Protein AF-A0A3B8VM23-F1 (afdb_monomer_lite)

Structure (mmCIF, N/CA/C/O backbone):
data_AF-A0A3B8VM23-F1
#
_entry.id   AF-A0A3B8VM23-F1
#
loop_
_atom_site.group_PDB
_atom_site.id
_atom_site.type_symbol
_atom_site.label_atom_id
_atom_site.label_alt_id
_atom_site.label_comp_id
_atom_site.label_asym_id
_atom_site.label_entity_id
_atom_site.label_seq_id
_atom_site.pdbx_PDB_ins_code
_atom_site.Cartn_x
_atom_site.Cartn_y
_atom_site.Cartn_z
_atom_site.occupancy
_atom_site.B_iso_or_equiv
_atom_site.auth_seq_id
_atom_site.auth_comp_id
_atom_site.auth_asym_id
_atom_site.auth_atom_id
_atom_site.pdbx_PDB_model_num
ATOM 1 N N . MET A 1 1 ? 16.105 -17.714 -12.416 1.00 59.09 1 MET A N 1
ATOM 2 C CA . MET A 1 1 ? 15.196 -17.269 -13.491 1.00 59.09 1 MET A CA 1
ATOM 3 C C . MET A 1 1 ? 15.914 -17.489 -14.814 1.00 59.09 1 MET A C 1
ATOM 5 O O . MET A 1 1 ? 17.061 -17.058 -14.896 1.00 59.09 1 MET A O 1
ATOM 9 N N . PRO A 1 2 ? 15.342 -18.217 -15.788 1.00 64.75 2 PRO A N 1
ATOM 10 C CA . PRO A 1 2 ? 15.954 -18.340 -17.110 1.00 64.75 2 PRO A CA 1
ATOM 11 C C . PRO A 1 2 ? 16.053 -16.954 -17.769 1.00 64.75 2 PRO A C 1
ATOM 13 O O . PRO A 1 2 ? 15.168 -16.115 -17.597 1.00 64.75 2 PRO A O 1
ATOM 16 N N . ALA A 1 3 ? 17.153 -16.693 -18.477 1.00 70.75 3 ALA A N 1
ATOM 17 C CA . ALA A 1 3 ? 17.370 -15.420 -19.159 1.00 70.75 3 ALA A CA 1
ATOM 18 C C . ALA A 1 3 ? 16.305 -15.210 -20.252 1.00 70.75 3 ALA A C 1
ATOM 20 O O . ALA A 1 3 ? 16.058 -16.113 -21.048 1.00 70.75 3 ALA A O 1
ATOM 21 N N . GLY A 1 4 ? 15.684 -14.026 -20.285 1.00 77.00 4 GLY A N 1
ATOM 22 C CA . GLY A 1 4 ? 14.699 -13.646 -21.309 1.00 77.00 4 GLY A CA 1
ATOM 23 C C . GLY A 1 4 ? 13.227 -13.752 -20.901 1.00 77.00 4 GLY A C 1
ATOM 24 O O . GLY A 1 4 ? 12.3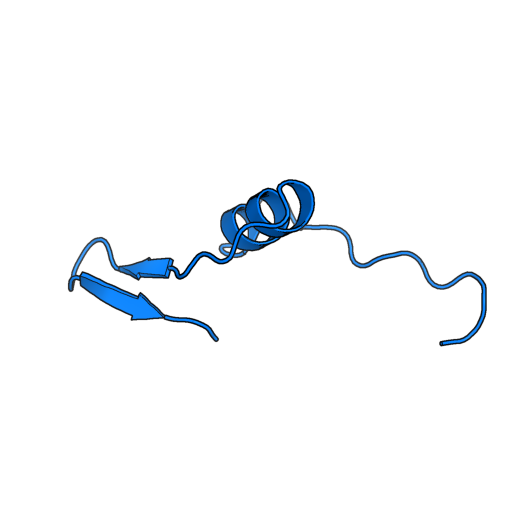62 -13.516 -21.739 1.00 77.00 4 GLY A O 1
ATOM 25 N N . MET A 1 5 ? 12.913 -14.072 -19.641 1.00 74.31 5 MET A N 1
ATOM 26 C CA . MET A 1 5 ? 11.530 -13.979 -19.164 1.00 74.31 5 MET A CA 1
ATOM 27 C C . MET A 1 5 ? 11.134 -12.499 -19.025 1.00 74.31 5 MET A C 1
ATOM 29 O O . MET A 1 5 ? 11.861 -11.759 -18.354 1.00 74.31 5 MET A O 1
ATOM 33 N N . PRO A 1 6 ? 10.037 -12.043 -19.662 1.00 75.31 6 PRO A N 1
ATOM 34 C CA . PRO A 1 6 ? 9.604 -10.660 -19.541 1.00 75.31 6 PRO A CA 1
ATOM 35 C C . PRO A 1 6 ? 9.335 -10.340 -18.073 1.00 75.31 6 PRO A C 1
ATOM 37 O O . PRO A 1 6 ? 8.804 -11.168 -17.327 1.00 75.31 6 PRO A O 1
ATOM 40 N N . LEU A 1 7 ? 9.732 -9.136 -17.660 1.00 72.88 7 LEU A N 1
ATOM 41 C CA . LEU A 1 7 ? 9.378 -8.634 -16.341 1.00 72.88 7 LEU A CA 1
ATOM 42 C C . LEU A 1 7 ? 7.846 -8.618 -16.219 1.00 72.88 7 LEU A C 1
ATOM 44 O O . LEU A 1 7 ? 7.174 -8.297 -17.206 1.00 72.88 7 LEU A O 1
ATOM 48 N N . PRO A 1 8 ? 7.291 -8.958 -15.043 1.00 71.62 8 PRO A N 1
ATOM 49 C CA . PRO A 1 8 ? 5.864 -8.804 -14.799 1.00 71.62 8 PRO A CA 1
ATOM 50 C C . PRO A 1 8 ? 5.473 -7.357 -15.102 1.00 71.62 8 PRO A C 1
ATOM 52 O O . PRO A 1 8 ? 6.068 -6.421 -14.568 1.00 71.62 8 PRO A O 1
ATOM 55 N N . GLN A 1 9 ? 4.524 -7.186 -16.018 1.00 72.44 9 GLN A N 1
ATOM 56 C CA . GLN A 1 9 ? 4.001 -5.870 -16.352 1.00 72.44 9 GLN A CA 1
ATOM 57 C C . GLN A 1 9 ? 2.779 -5.582 -15.477 1.00 72.44 9 GLN A C 1
ATOM 59 O O . GLN A 1 9 ? 1.949 -6.478 -15.303 1.00 72.44 9 GLN A O 1
ATOM 64 N N . PRO A 1 10 ? 2.659 -4.363 -14.924 1.00 72.88 10 PRO A N 1
ATOM 65 C CA . PRO A 1 10 ? 1.447 -3.950 -14.239 1.00 72.88 10 PRO A CA 1
ATOM 66 C C . PRO A 1 10 ? 0.281 -3.917 -15.227 1.00 72.88 10 PRO A C 1
ATOM 68 O O . PRO A 1 10 ? 0.389 -3.326 -16.302 1.00 72.88 10 PRO A O 1
ATOM 71 N N . ASP A 1 11 ? -0.834 -4.530 -14.846 1.00 80.50 11 ASP A N 1
ATOM 72 C CA . ASP A 1 11 ? -2.118 -4.279 -15.492 1.00 80.50 11 ASP A CA 1
ATOM 73 C C . ASP A 1 11 ? -2.629 -2.906 -15.006 1.00 80.50 11 ASP A C 1
ATOM 75 O O . ASP A 1 11 ? -2.757 -2.718 -13.791 1.00 80.50 11 ASP A O 1
ATOM 79 N N . PRO A 1 12 ? -2.871 -1.931 -15.904 1.00 74.69 12 PRO A N 1
ATOM 80 C CA . PRO A 1 12 ? -3.313 -0.590 -15.526 1.00 74.69 12 PRO A CA 1
ATOM 81 C C . PRO A 1 12 ? -4.691 -0.556 -14.849 1.00 74.69 12 PRO A C 1
ATOM 83 O O . PRO A 1 12 ? -4.981 0.417 -14.158 1.00 74.69 12 PRO A O 1
ATOM 86 N N . ASP A 1 13 ? -5.516 -1.595 -15.005 1.00 80.88 13 ASP A N 1
ATOM 87 C CA . ASP A 1 13 ? -6.820 -1.718 -14.342 1.00 80.88 13 ASP A CA 1
ATOM 88 C C . ASP A 1 13 ? -6.757 -2.580 -13.062 1.00 80.88 13 ASP A C 1
ATOM 90 O O . ASP A 1 13 ? -7.773 -2.800 -12.395 1.00 80.88 13 ASP A O 1
ATOM 94 N N . SER A 1 14 ? -5.568 -3.059 -12.674 1.00 82.81 14 SER A N 1
ATOM 95 C CA . SER A 1 14 ? -5.396 -3.833 -11.443 1.00 82.81 14 SER A CA 1
ATOM 96 C C . SER A 1 14 ? -5.411 -2.940 -10.190 1.00 82.81 14 SER A C 1
ATOM 98 O O . SER A 1 14 ? -4.825 -1.854 -10.181 1.00 82.81 14 SER A O 1
ATOM 100 N N . PRO A 1 15 ? -5.974 -3.412 -9.059 1.00 80.69 15 PRO A N 1
ATOM 101 C CA . PRO A 1 15 ? -5.813 -2.754 -7.758 1.00 80.69 15 PRO A CA 1
ATOM 102 C C . PRO A 1 15 ? -4.344 -2.596 -7.310 1.00 80.69 15 PRO A C 1
ATOM 104 O O . PRO A 1 15 ? -4.063 -1.824 -6.391 1.00 80.69 15 PRO A O 1
ATOM 107 N N . ASP A 1 16 ? -3.400 -3.287 -7.953 1.00 85.62 16 ASP A N 1
ATOM 108 C CA . ASP A 1 16 ? -1.979 -3.286 -7.599 1.00 85.62 16 ASP A CA 1
ATOM 109 C C . ASP A 1 16 ? -1.175 -2.146 -8.252 1.00 85.62 16 ASP A C 1
ATOM 111 O O . ASP A 1 16 ? 0.032 -2.046 -8.025 1.00 85.62 16 ASP A O 1
ATOM 115 N N . VAL A 1 17 ? -1.799 -1.258 -9.040 1.00 88.06 17 VAL A N 1
ATOM 116 C CA . VAL A 1 17 ? -1.103 -0.124 -9.690 1.00 88.06 17 VAL A CA 1
ATOM 117 C C . VAL A 1 17 ? -0.298 0.700 -8.679 1.00 88.06 17 VAL A C 1
ATOM 119 O O . VAL A 1 17 ? 0.877 0.985 -8.909 1.00 88.06 17 VAL A O 1
ATOM 122 N N . GLY A 1 18 ? -0.874 0.995 -7.509 1.00 88.12 18 GLY A N 1
ATOM 123 C CA . GLY A 1 18 ? -0.182 1.749 -6.457 1.00 88.12 18 GLY A CA 1
ATOM 124 C C . GLY A 1 18 ? 1.043 1.029 -5.873 1.00 88.12 18 GLY A C 1
ATOM 125 O O . GLY A 1 18 ? 2.004 1.685 -5.470 1.00 88.12 18 GLY A O 1
ATOM 126 N N . PHE A 1 19 ? 1.047 -0.309 -5.860 1.00 88.88 19 PHE A N 1
ATOM 127 C CA . PHE A 1 19 ? 2.219 -1.096 -5.468 1.00 88.88 19 PHE A CA 1
ATOM 128 C C . PHE A 1 19 ? 3.339 -0.945 -6.504 1.00 88.88 19 PHE A C 1
ATOM 130 O O . PHE A 1 19 ? 4.472 -0.631 -6.142 1.00 88.88 19 PHE A O 1
ATOM 137 N N . TRP A 1 20 ? 3.019 -1.087 -7.793 1.00 87.94 20 TRP A N 1
ATOM 138 C CA . TRP A 1 20 ? 4.006 -0.978 -8.871 1.00 87.94 20 TRP A CA 1
ATOM 139 C C . TRP A 1 20 ? 4.614 0.423 -8.987 1.00 87.94 20 TRP A C 1
ATOM 141 O O . TRP A 1 20 ? 5.826 0.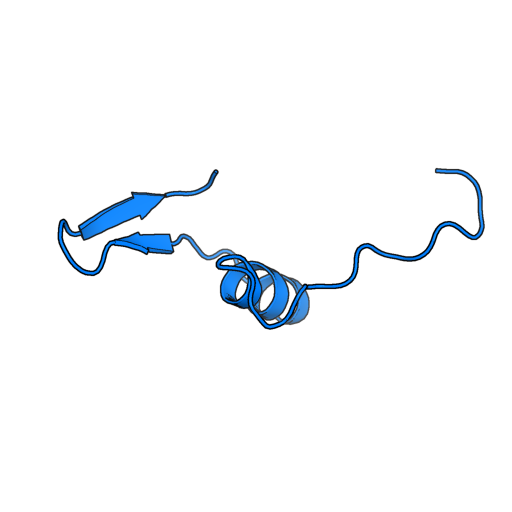557 -9.174 1.00 87.94 20 TRP A O 1
ATOM 151 N N . GLU A 1 21 ? 3.808 1.471 -8.810 1.00 90.44 21 GLU A N 1
ATOM 152 C CA . GLU A 1 21 ? 4.306 2.847 -8.742 1.00 90.44 21 GLU A CA 1
ATOM 153 C C . GLU A 1 21 ? 5.289 3.047 -7.579 1.00 90.44 21 GLU A C 1
ATOM 155 O O . GLU A 1 21 ? 6.335 3.676 -7.754 1.00 90.44 21 GLU A O 1
ATOM 160 N N . ALA A 1 22 ? 4.988 2.490 -6.402 1.00 91.62 22 ALA A N 1
ATOM 161 C CA . ALA A 1 22 ? 5.866 2.561 -5.238 1.00 91.62 22 ALA A CA 1
ATOM 162 C C . ALA A 1 22 ? 7.159 1.754 -5.426 1.00 91.62 22 ALA A C 1
ATOM 164 O O . ALA A 1 22 ? 8.229 2.231 -5.046 1.00 91.62 22 ALA A O 1
ATOM 165 N N . CYS A 1 23 ? 7.099 0.591 -6.087 1.00 89.75 23 CYS A N 1
ATOM 166 C CA . CYS A 1 23 ? 8.293 -0.168 -6.464 1.00 89.75 23 CYS A CA 1
ATOM 167 C C . CYS A 1 23 ? 9.240 0.662 -7.336 1.00 89.75 23 CYS A C 1
ATOM 169 O O . CYS A 1 23 ? 10.441 0.679 -7.077 1.00 89.75 23 CYS A O 1
ATOM 171 N N . ASN A 1 24 ? 8.713 1.399 -8.320 1.00 89.69 24 ASN A N 1
ATOM 172 C CA . ASN A 1 24 ? 9.526 2.271 -9.171 1.00 89.69 24 ASN A CA 1
ATOM 173 C C . ASN A 1 24 ? 10.167 3.435 -8.387 1.00 89.69 24 ASN A C 1
ATOM 175 O O . ASN A 1 24 ? 11.262 3.886 -8.724 1.00 89.69 24 ASN A O 1
ATOM 179 N N . ARG A 1 25 ? 9.512 3.908 -7.317 1.00 94.81 25 ARG A N 1
ATOM 180 C CA . ARG A 1 25 ? 10.047 4.939 -6.408 1.00 94.81 25 ARG A CA 1
ATOM 181 C C . ARG A 1 25 ? 10.924 4.385 -5.277 1.00 94.81 25 ARG A C 1
ATOM 183 O O . ARG A 1 25 ? 11.485 5.176 -4.526 1.00 94.81 25 ARG A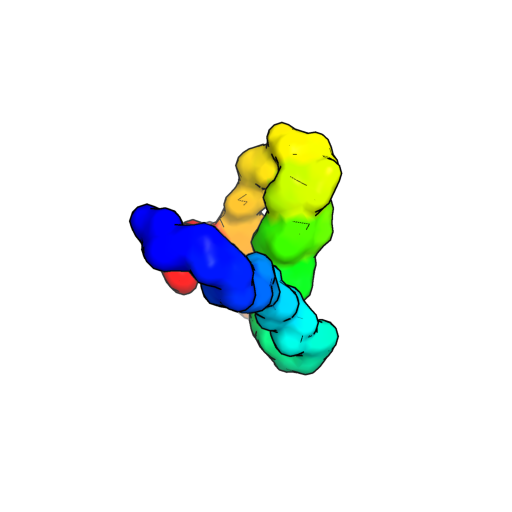 O 1
ATOM 190 N N . HIS A 1 26 ? 11.080 3.064 -5.164 1.00 94.12 26 HIS A N 1
ATOM 191 C CA . HIS A 1 26 ? 11.730 2.392 -4.030 1.00 94.12 26 HIS A CA 1
ATOM 192 C C . HIS A 1 26 ? 11.105 2.744 -2.666 1.00 94.12 26 HIS A C 1
ATOM 194 O O . HIS A 1 26 ? 11.802 2.887 -1.661 1.00 94.12 26 HIS A O 1
ATOM 200 N N . GLU A 1 27 ? 9.780 2.872 -2.624 1.00 96.12 27 GLU A N 1
ATOM 201 C CA . GLU A 1 27 ? 9.019 3.191 -1.415 1.00 96.12 27 GLU A CA 1
ATOM 202 C C . GLU A 1 27 ? 8.254 1.971 -0.897 1.00 96.12 27 GLU A C 1
ATOM 204 O O . GLU A 1 27 ? 7.699 1.186 -1.666 1.00 96.12 27 GLU A O 1
ATOM 209 N N . LEU A 1 28 ? 8.174 1.840 0.430 1.00 93.31 28 LEU A N 1
ATOM 210 C CA . LEU A 1 28 ? 7.293 0.868 1.069 1.00 93.31 28 LEU A CA 1
ATOM 211 C C . LEU A 1 28 ? 5.926 1.508 1.314 1.00 93.31 28 LEU A C 1
ATOM 213 O O . LEU A 1 28 ? 5.803 2.446 2.102 1.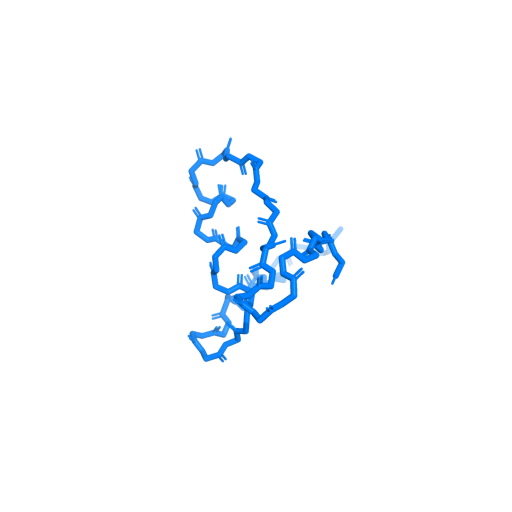00 93.31 28 LEU A O 1
ATOM 217 N N . VAL A 1 29 ? 4.899 0.963 0.669 1.00 92.69 29 VAL A N 1
ATOM 218 C CA . VAL A 1 29 ? 3.505 1.397 0.819 1.00 92.69 29 VAL A CA 1
ATOM 219 C C . VAL A 1 29 ? 2.616 0.225 1.231 1.00 92.69 29 VAL A C 1
ATOM 221 O O . VAL A 1 29 ? 2.941 -0.933 0.977 1.00 92.69 29 VAL A O 1
ATOM 224 N N . VAL A 1 30 ? 1.478 0.527 1.859 1.00 93.12 30 VAL A N 1
ATOM 225 C CA . VAL A 1 30 ? 0.404 -0.433 2.162 1.00 93.12 30 VAL A CA 1
ATOM 226 C C . VAL A 1 30 ? -0.931 0.149 1.717 1.00 93.12 30 VAL A C 1
ATOM 228 O O . VAL A 1 30 ? -1.129 1.365 1.759 1.00 93.12 30 VAL A O 1
ATOM 231 N N . GLN A 1 31 ? -1.860 -0.706 1.301 1.00 91.12 31 GLN A N 1
ATOM 232 C CA . GLN A 1 31 ? -3.198 -0.258 0.935 1.00 91.12 31 GLN A CA 1
ATOM 233 C C . GLN A 1 31 ? -4.017 0.030 2.193 1.00 91.12 31 GLN A C 1
ATOM 235 O O . GLN A 1 31 ? -3.938 -0.706 3.175 1.00 91.12 31 GLN A O 1
ATOM 240 N N . ARG A 1 32 ? -4.844 1.078 2.148 1.00 93.06 32 ARG A N 1
ATOM 241 C CA . ARG A 1 32 ? -5.841 1.392 3.176 1.00 93.06 32 ARG A CA 1
ATOM 242 C C . ARG A 1 32 ? -7.228 1.363 2.551 1.00 93.06 32 ARG A C 1
ATOM 244 O O . ARG A 1 32 ? -7.484 2.104 1.607 1.00 93.06 32 ARG A O 1
ATOM 251 N N . CYS A 1 33 ? -8.123 0.547 3.100 1.00 91.94 33 CYS A N 1
ATOM 252 C CA . CYS A 1 33 ? -9.515 0.507 2.662 1.00 91.94 33 CYS A CA 1
ATOM 253 C C . CYS A 1 33 ? -10.187 1.871 2.887 1.00 91.94 33 CYS A C 1
ATOM 255 O O . CYS A 1 33 ? -10.113 2.422 3.987 1.00 91.94 33 CYS A O 1
ATOM 257 N N . SER A 1 34 ? -10.853 2.405 1.862 1.00 91.31 34 SER A N 1
ATOM 258 C CA . SER A 1 34 ? -11.573 3.682 1.943 1.00 91.31 34 SER A CA 1
ATOM 259 C C . SER A 1 34 ? -12.858 3.598 2.769 1.00 91.31 34 SER A C 1
ATOM 261 O O . SER A 1 34 ? -13.270 4.605 3.335 1.00 91.31 34 SER A O 1
ATOM 263 N N . ASP A 1 35 ? -13.458 2.412 2.869 1.00 96.62 35 ASP A N 1
ATOM 264 C CA .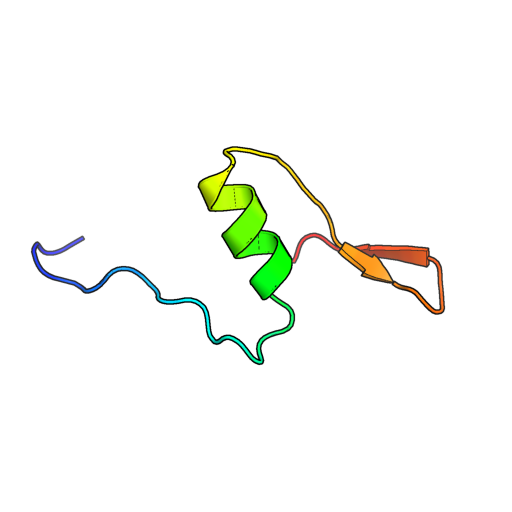 ASP A 1 35 ? -14.702 2.178 3.606 1.00 96.62 35 ASP A CA 1
ATOM 265 C C . ASP A 1 35 ? -14.447 1.922 5.102 1.00 96.62 35 ASP A C 1
ATOM 267 O O . ASP A 1 35 ? -14.952 2.636 5.964 1.00 96.62 35 ASP A O 1
ATOM 271 N N . CYS A 1 36 ? -13.587 0.949 5.425 1.00 96.62 36 CYS A N 1
ATOM 272 C CA . CYS A 1 36 ? -13.368 0.510 6.809 1.00 96.62 36 CYS A CA 1
ATOM 273 C C . CYS A 1 36 ? -12.010 0.913 7.406 1.00 96.62 36 CYS A C 1
ATOM 275 O O . CYS A 1 36 ? -11.760 0.687 8.588 1.00 96.62 36 CYS A O 1
ATOM 277 N N . GLY A 1 37 ? -11.099 1.485 6.613 1.00 94.81 37 GLY A N 1
ATOM 278 C CA . GLY A 1 37 ? -9.782 1.924 7.085 1.00 94.81 37 GLY A CA 1
ATOM 279 C C . GLY A 1 37 ? -8.765 0.812 7.362 1.00 94.81 37 GLY A C 1
ATOM 280 O O . GLY A 1 37 ? -7.639 1.128 7.743 1.00 94.81 37 GLY A O 1
ATOM 281 N N . VAL A 1 38 ? -9.120 -0.461 7.161 1.00 96.06 38 VAL A N 1
ATOM 282 C CA . VAL A 1 38 ? -8.207 -1.601 7.343 1.00 96.06 38 VAL A CA 1
ATOM 283 C C . VAL A 1 38 ? -7.009 -1.488 6.399 1.00 96.06 38 VAL A C 1
ATOM 285 O O . VAL A 1 38 ? -7.164 -1.148 5.224 1.00 96.06 38 VAL A O 1
ATOM 288 N N . LEU A 1 39 ? -5.818 -1.786 6.925 1.00 94.06 39 LEU A N 1
ATOM 289 C CA . LEU A 1 39 ? -4.581 -1.847 6.153 1.00 94.06 39 LEU A CA 1
ATOM 290 C C . LEU A 1 39 ? -4.379 -3.248 5.566 1.00 94.06 39 LEU A C 1
ATOM 292 O O . LEU A 1 39 ? -4.581 -4.245 6.260 1.00 94.06 39 LEU A O 1
ATOM 296 N N . ARG A 1 40 ? -3.948 -3.322 4.306 1.00 86.75 40 ARG A N 1
ATOM 297 C CA . ARG A 1 40 ? -3.706 -4.568 3.571 1.00 86.75 40 ARG A CA 1
ATOM 298 C C . ARG A 1 40 ? -2.335 -4.537 2.892 1.00 86.75 40 ARG A C 1
ATOM 300 O O . ARG A 1 40 ? -1.955 -3.525 2.306 1.00 86.75 40 ARG A O 1
ATOM 307 N N . HIS A 1 41 ? -1.602 -5.649 2.983 1.00 83.44 41 HIS A N 1
ATOM 308 C CA . HIS A 1 41 ? -0.264 -5.814 2.393 1.00 83.44 41 HIS A CA 1
ATOM 309 C C 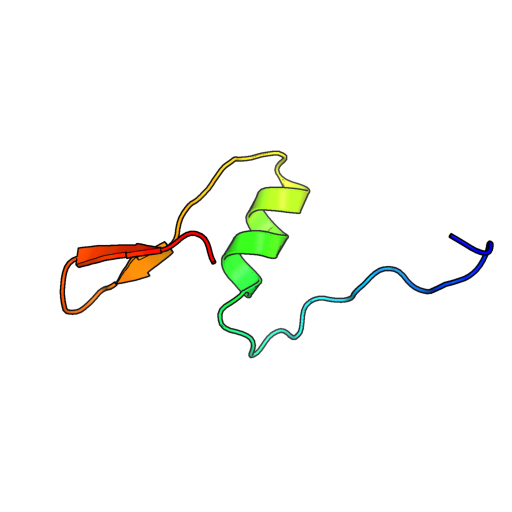. HIS A 1 41 ? -0.140 -7.048 1.473 1.00 83.44 41 HIS A C 1
ATOM 311 O O . HIS A 1 41 ? 0.966 -7.384 1.054 1.00 83.44 41 HIS A O 1
ATOM 317 N N . THR A 1 42 ? -1.248 -7.760 1.236 1.00 62.25 42 THR A N 1
ATOM 318 C CA . THR A 1 42 ? -1.323 -9.054 0.529 1.00 62.25 42 THR A CA 1
ATOM 319 C C . THR A 1 42 ? -2.261 -9.013 -0.657 1.00 62.25 42 THR A C 1
ATOM 321 O O . THR A 1 42 ? -3.402 -8.523 -0.458 1.00 62.25 42 THR A O 1
#

Foldseek 3Di:
DPPPDDDDDDDPPDPCPVVVVCVVVVHDDWDADPPPRDTHDD

Sequence (42 aa):
MPAGMPLPQPDPDSPDVGFWEACNRHELVVQRCSDCGVLRHT

Radius of gyration: 13.26 Å; chains: 1; bounding box: 32×23×29 Å

Secondary structure (DSSP, 8-state):
--TTPPPPPPPTTSTTHHHHHHHHHT----EE-TTT--EE--

pLDDT: mean 84.59, std 10.11, range [59.09, 96.62]